Protein AF-A0A8S8YL41-F1 (afdb_monomer_lite)

pLDDT: mean 83.83, std 14.67, range [41.56, 97.12]

Foldseek 3Di:
DDQDLDFQVNLVVCVVVVVVVVSLVVVQVCCVRPVVVADDPDPVRVVVLVVQLVVLLVVLLVVCLVQQKWQFDPARSQGHSRNDRDDRDQIDGDPDDDQQDHSDPPDPDDDPPPSPQTTGSNCSSVNVVCNSPPD

Radius of gyration: 16.47 Å; chains: 1; bounding box: 49×22×43 Å

Sequence (135 aa):
MAPSFLRFGSYQIHALKGDFDVLRTLVDYTVKHHFPEHCTDSDEGLLEWLKQVADETARMISHWMRVGFVHGVMNTDNMSIHGLTIDYGPYGWLEDFNPDWTPIPPMRVESGTDLVTRPKLGNGILLVYWRLLVH

Structure (mmCIF, N/CA/C/O backbone):
data_AF-A0A8S8YL41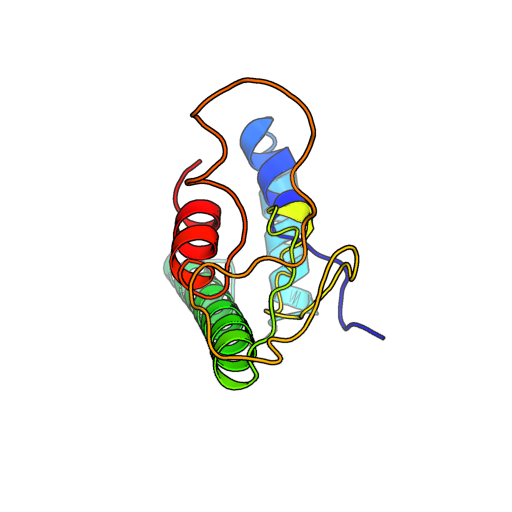-F1
#
_entry.id   AF-A0A8S8YL41-F1
#
loop_
_atom_site.group_PDB
_atom_site.id
_atom_site.type_symbol
_atom_site.label_atom_id
_atom_site.label_alt_id
_atom_site.label_comp_id
_atom_site.label_asym_id
_atom_site.label_entity_id
_atom_site.label_seq_id
_atom_site.pdbx_PDB_ins_code
_atom_site.Cartn_x
_atom_site.Cartn_y
_atom_site.Cartn_z
_atom_site.occupancy
_atom_site.B_iso_or_equiv
_atom_site.auth_seq_id
_atom_site.auth_comp_id
_atom_site.auth_asym_id
_atom_site.auth_atom_id
_atom_site.pdbx_PDB_model_num
ATOM 1 N N . MET A 1 1 ? -5.105 10.582 -10.380 1.00 62.59 1 MET A N 1
ATOM 2 C CA . MET A 1 1 ? -5.784 10.899 -9.102 1.00 62.59 1 MET A CA 1
ATOM 3 C C . MET A 1 1 ? -5.839 9.625 -8.275 1.00 62.59 1 MET A C 1
ATOM 5 O O . MET A 1 1 ? -5.974 8.569 -8.880 1.00 62.59 1 MET A O 1
ATOM 9 N N . ALA A 1 2 ? -5.681 9.712 -6.954 1.00 81.56 2 ALA A N 1
ATOM 10 C CA . ALA A 1 2 ? -5.700 8.561 -6.048 1.00 81.56 2 ALA A CA 1
ATOM 11 C C . ALA A 1 2 ? -6.821 8.730 -5.002 1.00 81.56 2 ALA A C 1
ATOM 13 O O . ALA A 1 2 ? -7.090 9.872 -4.626 1.00 81.56 2 ALA A O 1
ATOM 14 N N . PRO A 1 3 ? -7.455 7.640 -4.521 1.00 81.12 3 PRO A N 1
ATOM 15 C CA . PRO A 1 3 ? -8.459 7.694 -3.452 1.00 81.12 3 PRO A CA 1
ATOM 16 C C . PRO A 1 3 ? -7.915 8.270 -2.138 1.00 81.12 3 PRO A C 1
ATOM 18 O O . PRO A 1 3 ? -8.659 8.867 -1.367 1.00 81.12 3 PRO A O 1
ATOM 21 N N . SER A 1 4 ? -6.616 8.084 -1.892 1.00 90.25 4 SER A N 1
ATOM 22 C CA . SER A 1 4 ? -5.904 8.544 -0.705 1.00 90.25 4 SER A CA 1
ATOM 23 C C . SER A 1 4 ? -4.396 8.584 -0.956 1.00 90.25 4 SER A C 1
ATOM 25 O O . SER A 1 4 ? -3.887 7.907 -1.852 1.00 90.25 4 SER A O 1
ATOM 27 N N . PHE A 1 5 ? -3.684 9.355 -0.133 1.00 89.62 5 PHE A N 1
ATOM 28 C CA . PHE A 1 5 ? -2.220 9.380 -0.057 1.00 89.62 5 PHE A CA 1
ATOM 29 C C . PHE A 1 5 ? -1.680 8.677 1.200 1.00 89.62 5 PHE A C 1
ATOM 31 O O . PHE A 1 5 ? -0.505 8.835 1.528 1.00 89.62 5 PHE A O 1
ATOM 38 N N . LEU A 1 6 ? -2.521 7.908 1.900 1.00 93.81 6 LEU A N 1
ATOM 39 C CA . LEU A 1 6 ? -2.111 7.086 3.037 1.00 93.81 6 LEU A CA 1
ATOM 40 C C . LEU A 1 6 ? -1.119 6.003 2.590 1.00 93.81 6 LEU A C 1
ATOM 42 O O . LEU A 1 6 ? -1.359 5.256 1.632 1.00 93.81 6 LEU A O 1
ATOM 46 N N . ARG A 1 7 ? 0.007 5.944 3.302 1.00 94.94 7 ARG A N 1
ATOM 47 C CA . ARG A 1 7 ? 1.154 5.069 3.032 1.00 94.94 7 ARG A CA 1
ATOM 48 C C . ARG A 1 7 ? 1.408 4.176 4.246 1.00 94.94 7 ARG A C 1
ATOM 50 O O . ARG A 1 7 ? 1.053 4.563 5.357 1.00 94.94 7 ARG A O 1
ATOM 57 N N . PHE A 1 8 ? 2.093 3.041 4.097 1.00 93.38 8 PHE A N 1
ATOM 58 C CA . PHE A 1 8 ? 2.484 2.230 5.267 1.00 93.38 8 PHE A CA 1
ATOM 59 C C . PHE A 1 8 ? 3.349 3.037 6.247 1.00 93.38 8 PHE A C 1
ATOM 61 O O . PHE A 1 8 ? 3.143 2.974 7.460 1.00 93.38 8 PHE A O 1
ATOM 68 N N . GLY A 1 9 ? 4.238 3.885 5.720 1.00 90.56 9 GLY A N 1
ATOM 69 C CA . GLY A 1 9 ? 5.047 4.811 6.518 1.00 90.56 9 GLY A CA 1
ATOM 70 C C . GLY A 1 9 ? 4.229 5.751 7.419 1.00 90.56 9 GLY A C 1
ATOM 71 O O . GLY A 1 9 ? 4.693 6.110 8.501 1.00 90.56 9 GLY A O 1
ATOM 72 N N . SER A 1 10 ? 2.994 6.099 7.029 1.00 93.56 10 SER A N 1
ATOM 73 C CA . SER A 1 10 ? 2.090 6.934 7.835 1.00 93.56 10 SER A CA 1
ATOM 74 C C . SER A 1 10 ? 1.702 6.268 9.156 1.00 93.56 10 SER A C 1
ATOM 76 O O . SER A 1 10 ? 1.552 6.958 10.155 1.00 93.56 10 SER A O 1
ATOM 78 N N . TYR A 1 11 ? 1.578 4.940 9.186 1.00 94.19 11 TYR A N 1
ATOM 79 C CA . TYR A 1 11 ? 1.267 4.183 10.404 1.00 94.19 11 TYR A CA 1
ATOM 80 C C . TYR A 1 11 ? 2.543 3.866 11.187 1.00 94.19 11 TYR A C 1
ATOM 82 O O . TYR A 1 11 ? 2.593 4.033 12.407 1.00 94.19 11 TYR A O 1
ATOM 90 N N . GLN A 1 12 ? 3.605 3.474 10.475 1.00 90.12 12 GLN A N 1
ATOM 91 C CA . GLN A 1 12 ? 4.877 3.087 11.087 1.00 90.12 12 GLN A CA 1
ATOM 92 C C . GLN A 1 12 ? 5.492 4.201 11.932 1.00 90.12 12 GLN A C 1
ATOM 94 O O . GLN A 1 12 ? 6.004 3.922 13.011 1.00 90.12 12 GLN A O 1
ATOM 99 N N . ILE A 1 13 ? 5.418 5.462 11.494 1.00 92.38 13 ILE A N 1
ATOM 100 C CA . ILE A 1 13 ? 5.988 6.571 12.270 1.00 92.38 13 ILE A CA 1
ATOM 101 C C . ILE A 1 13 ? 5.342 6.714 13.656 1.00 92.38 13 ILE A C 1
ATOM 103 O O . ILE A 1 13 ? 6.040 7.047 14.610 1.00 92.38 13 ILE A O 1
ATOM 107 N N . HIS A 1 14 ? 4.041 6.444 13.783 1.00 93.69 14 HIS A N 1
ATOM 108 C CA . HIS A 1 14 ? 3.336 6.508 15.065 1.00 93.69 14 HIS A CA 1
ATOM 109 C C . HIS A 1 14 ? 3.611 5.271 15.920 1.00 93.69 14 HIS A C 1
ATOM 111 O O . HIS A 1 14 ? 3.879 5.410 17.111 1.00 93.69 14 HIS A O 1
ATOM 117 N N . ALA A 1 15 ? 3.647 4.081 15.309 1.00 90.94 15 ALA A N 1
ATOM 118 C CA . ALA A 1 15 ? 4.022 2.848 16.001 1.00 90.94 15 ALA A CA 1
ATOM 119 C C . ALA A 1 15 ? 5.441 2.933 16.596 1.00 90.94 15 ALA A C 1
ATOM 121 O O . ALA A 1 15 ? 5.638 2.640 17.772 1.00 90.94 15 ALA A O 1
ATOM 122 N N . LEU A 1 16 ? 6.415 3.421 15.817 1.00 91.00 16 LEU A N 1
ATOM 123 C CA . LEU A 1 16 ? 7.810 3.574 16.249 1.00 91.00 16 LEU A CA 1
ATOM 124 C C . LEU A 1 16 ? 7.992 4.614 17.361 1.00 91.00 16 LEU A C 1
ATOM 126 O O . LEU A 1 16 ? 8.922 4.508 18.156 1.00 91.00 16 LEU A O 1
ATOM 130 N N . LYS A 1 17 ? 7.124 5.628 17.415 1.00 94.00 17 LYS A N 1
ATOM 131 C CA . LYS A 1 17 ? 7.128 6.638 18.482 1.00 94.00 17 LYS A CA 1
ATOM 132 C C . LYS A 1 17 ? 6.400 6.180 19.748 1.00 94.00 17 LYS A C 1
ATOM 134 O O . LYS A 1 17 ? 6.538 6.834 20.775 1.00 94.00 17 LYS A O 1
ATOM 139 N N . GLY A 1 18 ? 5.653 5.075 19.686 1.00 93.69 18 GLY A N 1
ATOM 140 C CA . GLY A 1 18 ? 4.771 4.631 20.767 1.00 93.69 18 GLY A CA 1
ATOM 141 C C . GLY A 1 18 ? 3.482 5.454 20.889 1.00 93.69 18 GLY A C 1
ATOM 142 O O . GLY A 1 18 ? 2.793 5.356 21.902 1.00 93.69 18 GLY A O 1
ATOM 143 N N . ASP A 1 19 ? 3.132 6.245 19.869 1.00 95.88 19 ASP A N 1
ATOM 144 C CA . ASP A 1 19 ? 1.945 7.110 19.849 1.00 95.88 19 ASP A CA 1
ATOM 145 C C . ASP A 1 19 ? 0.686 6.303 19.467 1.00 95.88 19 ASP A C 1
ATOM 147 O O . ASP A 1 19 ? 0.059 6.534 18.425 1.00 95.88 19 ASP A O 1
ATOM 151 N N . PHE A 1 20 ? 0.320 5.314 20.287 1.00 95.19 20 PHE A N 1
ATOM 152 C CA . PHE A 1 20 ? -0.737 4.349 19.955 1.00 95.19 20 PHE A CA 1
ATOM 153 C C . PHE A 1 20 ? -2.135 4.971 19.829 1.00 95.19 20 PHE A C 1
ATOM 155 O O . PHE A 1 20 ? -2.924 4.508 19.007 1.00 95.19 20 PHE A O 1
ATOM 162 N N . ASP A 1 21 ? -2.426 6.057 20.549 1.00 96.81 21 ASP A N 1
ATOM 163 C CA . ASP A 1 21 ? -3.708 6.771 20.433 1.00 96.81 21 ASP A CA 1
ATOM 164 C C . ASP A 1 21 ? -3.874 7.421 19.049 1.00 96.81 21 ASP A C 1
ATOM 166 O O . ASP A 1 21 ? -4.938 7.357 18.422 1.00 96.81 21 ASP A O 1
ATOM 170 N N . VAL A 1 22 ? -2.792 8.016 18.535 1.00 96.62 22 VAL A N 1
ATOM 171 C CA . VAL A 1 22 ? -2.770 8.628 17.199 1.00 96.62 22 VAL A CA 1
ATOM 172 C C . VAL A 1 22 ? -2.823 7.545 16.130 1.00 96.62 22 VAL A C 1
ATOM 174 O O . VAL A 1 22 ? -3.580 7.672 15.167 1.00 96.62 22 VAL A O 1
ATOM 177 N N . LEU A 1 23 ? -2.072 6.456 16.322 1.00 96.06 23 LEU A N 1
ATOM 178 C CA . LEU A 1 23 ? -2.121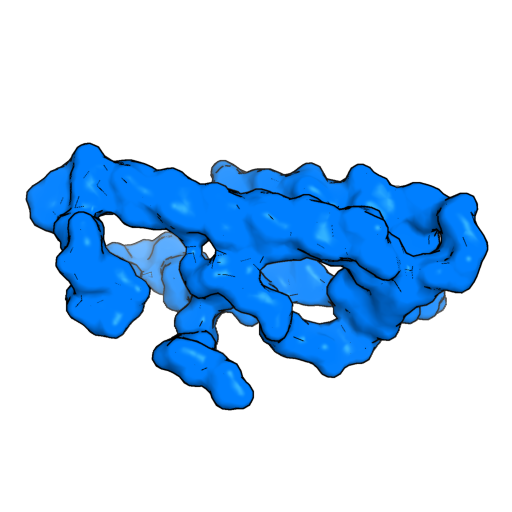 5.297 15.436 1.00 96.06 23 LEU A CA 1
ATOM 179 C C . LEU A 1 23 ? -3.544 4.740 15.338 1.00 96.06 23 LEU A C 1
ATOM 181 O O . LEU A 1 23 ? -4.039 4.523 14.232 1.00 96.06 23 LEU A O 1
ATOM 185 N N . ARG A 1 24 ? -4.220 4.559 16.477 1.00 95.69 24 ARG A N 1
ATOM 186 C CA . ARG A 1 24 ? -5.592 4.053 16.518 1.00 95.69 24 ARG A CA 1
ATOM 187 C C . ARG A 1 24 ? -6.556 4.990 15.799 1.00 95.69 24 ARG A C 1
ATOM 189 O O . ARG A 1 24 ? -7.311 4.541 14.944 1.00 95.69 24 ARG A O 1
ATOM 196 N N . THR A 1 25 ? -6.447 6.291 16.058 1.00 97.12 25 THR A N 1
ATOM 197 C CA . THR A 1 25 ? -7.249 7.315 15.371 1.00 97.12 25 THR A CA 1
ATOM 198 C C . THR A 1 25 ? -7.052 7.267 13.853 1.00 97.12 25 THR A C 1
ATOM 200 O O . THR A 1 25 ? -8.017 7.365 13.094 1.00 97.12 25 THR A O 1
ATOM 203 N N . LEU A 1 26 ? -5.809 7.091 13.392 1.00 96.88 26 LEU A N 1
ATOM 204 C CA . LEU A 1 26 ? -5.493 6.986 11.970 1.00 96.88 26 LEU A CA 1
ATOM 205 C C . LEU A 1 26 ? -6.079 5.713 11.345 1.00 96.88 26 LEU A C 1
ATOM 207 O O . LEU A 1 26 ? -6.616 5.772 10.238 1.00 96.88 26 LEU A O 1
ATOM 211 N N . VAL A 1 27 ? -5.994 4.576 12.038 1.00 96.69 27 VAL A N 1
ATOM 212 C CA . VAL A 1 27 ? -6.590 3.305 11.595 1.00 96.69 27 VAL A CA 1
ATOM 213 C C . VAL A 1 27 ? -8.110 3.427 11.499 1.00 96.69 27 VAL A C 1
ATOM 215 O O . VAL A 1 27 ? -8.669 3.132 10.445 1.00 96.69 27 VAL A O 1
ATOM 218 N N . ASP A 1 28 ? -8.763 3.957 12.533 1.00 96.69 28 ASP A N 1
ATOM 219 C CA . ASP A 1 28 ? -10.218 4.148 12.562 1.00 96.69 28 ASP A CA 1
ATOM 220 C C . ASP A 1 28 ? -10.685 5.083 11.437 1.00 96.69 28 ASP A C 1
ATOM 222 O O . ASP A 1 28 ? -11.650 4.785 10.730 1.00 96.69 28 ASP A O 1
ATOM 226 N N . TYR A 1 29 ? -9.963 6.187 11.207 1.00 97.00 29 TYR A N 1
ATOM 227 C CA . TYR A 1 29 ? -10.214 7.079 10.072 1.00 97.00 29 TYR A CA 1
ATOM 228 C C . TYR A 1 29 ? -10.065 6.346 8.735 1.00 97.00 29 TYR A C 1
ATOM 230 O O . TYR A 1 29 ? -10.919 6.470 7.854 1.00 97.00 29 TYR A O 1
ATOM 238 N N . THR A 1 30 ? -8.988 5.572 8.586 1.00 97.06 30 THR A N 1
ATOM 239 C CA . THR A 1 30 ? -8.702 4.836 7.353 1.00 97.06 30 THR A CA 1
ATOM 240 C C . THR A 1 30 ? -9.828 3.863 7.049 1.00 97.06 30 THR A C 1
ATOM 242 O O . THR A 1 30 ? -10.420 3.942 5.977 1.00 97.06 30 THR A O 1
ATOM 245 N N . VAL A 1 31 ? -10.168 2.984 7.989 1.00 96.62 31 VAL A N 1
ATOM 246 C CA . VAL A 1 31 ? -11.195 1.963 7.774 1.00 96.62 31 VAL A CA 1
ATOM 247 C C . VAL A 1 31 ? -12.540 2.613 7.464 1.00 96.62 31 VAL A C 1
ATOM 249 O O . VAL A 1 31 ? -13.136 2.332 6.427 1.00 96.62 31 VAL A O 1
ATOM 252 N N . LYS A 1 32 ? -12.957 3.597 8.264 1.00 96.06 32 LYS A N 1
ATOM 253 C CA . LYS A 1 32 ? -14.239 4.289 8.081 1.00 96.06 32 LYS A CA 1
ATOM 254 C C . LYS A 1 32 ? -14.416 4.923 6.697 1.00 96.06 32 LYS A C 1
ATOM 256 O O . LYS A 1 32 ? -15.527 4.928 6.170 1.00 96.06 32 LYS A O 1
ATOM 261 N N . HIS A 1 33 ? -13.364 5.523 6.140 1.00 96.19 33 HIS A N 1
ATOM 262 C CA . HIS A 1 33 ? -13.467 6.315 4.908 1.00 96.19 33 HIS A CA 1
ATOM 263 C C . HIS A 1 33 ? -13.001 5.583 3.650 1.00 96.19 33 HIS A C 1
ATOM 265 O O . HIS A 1 33 ? -13.415 5.948 2.550 1.00 96.19 33 HIS A O 1
ATOM 271 N N . HIS A 1 34 ? -12.145 4.575 3.800 1.00 95.81 34 HIS A N 1
ATOM 272 C CA . HIS A 1 34 ? -11.469 3.915 2.686 1.00 95.81 34 HIS A CA 1
ATOM 273 C C . HIS A 1 34 ? -11.771 2.421 2.574 1.00 95.81 34 HIS A C 1
ATOM 275 O O . HIS A 1 34 ? -11.579 1.871 1.492 1.00 95.81 34 HIS A O 1
ATOM 281 N N . PHE A 1 35 ? -12.260 1.798 3.648 1.00 95.88 35 PHE A N 1
ATOM 282 C CA . PHE A 1 35 ? -12.594 0.375 3.724 1.00 95.88 35 PHE A CA 1
ATOM 283 C C . PHE A 1 35 ? -13.904 0.177 4.513 1.00 95.88 35 PHE A C 1
ATOM 285 O O . 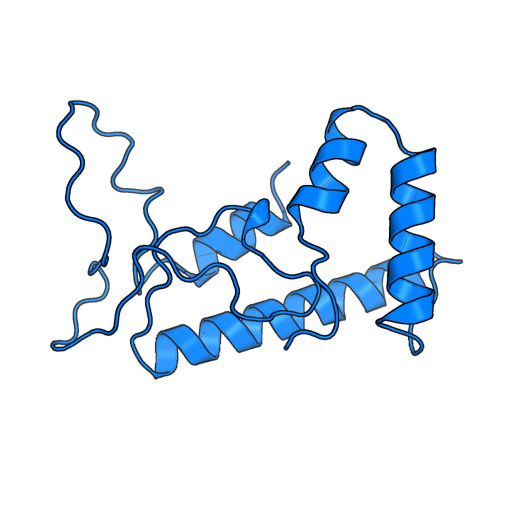PHE A 1 35 ? -13.899 -0.486 5.552 1.00 95.88 35 PHE A O 1
ATOM 292 N N . PRO A 1 36 ? -15.021 0.809 4.091 1.00 95.12 36 PRO A N 1
ATOM 293 C CA . PRO A 1 36 ? -16.269 0.846 4.862 1.00 95.12 36 PRO A CA 1
ATOM 294 C C . PRO A 1 36 ? -16.902 -0.533 5.113 1.00 95.12 36 PRO A C 1
ATOM 296 O O . PRO A 1 36 ? -17.808 -0.649 5.935 1.00 95.12 36 PRO A O 1
ATOM 299 N N . GLU A 1 37 ? -16.455 -1.566 4.402 1.00 95.19 37 GLU A N 1
ATOM 300 C CA . GLU A 1 37 ? -16.822 -2.967 4.602 1.00 95.19 37 GLU A CA 1
ATOM 301 C C . GLU A 1 37 ? -16.139 -3.636 5.812 1.00 95.19 37 GLU A C 1
ATOM 303 O O . GLU A 1 37 ? -16.535 -4.737 6.193 1.00 95.19 37 GLU A O 1
ATOM 308 N N . HIS A 1 38 ? -15.159 -2.974 6.437 1.00 95.88 38 HIS A N 1
ATOM 309 C CA . HIS A 1 38 ? -14.417 -3.467 7.603 1.00 95.88 38 HIS A CA 1
ATOM 310 C C . HIS A 1 38 ? -14.774 -2.719 8.892 1.00 95.88 38 HIS A C 1
ATOM 312 O O . HIS A 1 38 ? -15.314 -1.612 8.867 1.00 95.88 38 HIS A O 1
ATOM 318 N N . CYS A 1 39 ? -14.432 -3.307 10.044 1.00 93.06 39 CYS A N 1
ATOM 319 C CA . CYS A 1 39 ? -14.543 -2.657 11.351 1.00 93.06 39 CYS A CA 1
ATOM 320 C C . CYS A 1 39 ? -13.232 -2.748 12.135 1.00 93.06 39 CYS A C 1
ATOM 322 O O . CYS A 1 39 ? -12.423 -3.650 11.929 1.00 93.06 39 CYS A O 1
ATOM 324 N N . THR A 1 40 ? -13.034 -1.816 13.062 1.00 95.12 40 THR A N 1
ATOM 325 C CA . THR A 1 40 ? -11.855 -1.788 13.938 1.00 95.12 40 THR A CA 1
ATOM 326 C C . THR A 1 40 ? -12.188 -2.174 15.381 1.00 95.12 40 THR A C 1
ATOM 328 O O . THR A 1 40 ? -11.295 -2.225 16.226 1.00 95.12 40 THR A O 1
ATOM 331 N N . ASP A 1 41 ? -13.457 -2.464 15.683 1.00 93.56 41 ASP A N 1
ATOM 332 C CA . ASP A 1 41 ? -13.971 -2.709 17.041 1.00 93.56 41 ASP A CA 1
ATOM 333 C C . ASP A 1 41 ? -13.537 -4.058 17.641 1.00 93.56 41 ASP A C 1
ATOM 335 O O . ASP A 1 41 ? -13.753 -4.309 18.825 1.00 93.56 41 ASP A O 1
ATOM 339 N N . SER A 1 42 ? -12.940 -4.933 16.830 1.00 94.38 42 SER A N 1
ATOM 340 C CA . SER A 1 42 ? -12.448 -6.251 17.236 1.00 94.38 42 SER A CA 1
ATOM 341 C C . SER A 1 42 ? -11.115 -6.566 16.566 1.00 94.38 42 SER A C 1
ATOM 343 O O . SER A 1 42 ? -10.814 -6.048 15.484 1.00 94.38 42 SER A O 1
ATOM 345 N N . ASP A 1 43 ? -10.343 -7.452 17.192 1.00 93.00 43 ASP A N 1
ATOM 346 C CA . ASP A 1 43 ? -9.092 -7.956 16.625 1.00 93.00 43 ASP A CA 1
ATOM 347 C C . ASP A 1 43 ? -9.353 -8.724 15.322 1.00 93.00 43 ASP A C 1
ATOM 349 O O . ASP A 1 43 ? -8.588 -8.594 14.366 1.00 93.00 43 ASP A O 1
ATOM 353 N N . GLU A 1 44 ? -10.468 -9.458 15.234 1.00 95.00 44 GLU A N 1
ATOM 354 C CA . GLU A 1 44 ? -10.892 -10.132 14.006 1.00 95.00 44 GLU A CA 1
ATOM 355 C C . GLU A 1 44 ? -11.176 -9.136 12.874 1.00 95.00 44 GLU A C 1
ATOM 357 O O . GLU A 1 44 ? -10.718 -9.346 11.753 1.00 95.00 44 GLU A O 1
ATOM 362 N N . GLY A 1 45 ? -11.881 -8.036 13.157 1.00 94.88 45 GLY A N 1
ATOM 363 C CA . GLY A 1 45 ? -12.166 -6.997 12.160 1.00 94.88 45 GLY A CA 1
ATOM 364 C C . GLY A 1 45 ? -10.895 -6.327 11.631 1.00 94.88 45 GLY A C 1
ATOM 365 O O . GLY A 1 45 ? -10.720 -6.180 10.419 1.00 94.88 45 GLY A O 1
ATOM 366 N N . LEU A 1 46 ? -9.958 -6.007 12.529 1.00 93.62 46 LEU A N 1
ATOM 367 C CA . LEU A 1 46 ? -8.642 -5.486 12.150 1.00 93.62 46 LEU A CA 1
ATOM 368 C C . LEU A 1 46 ? -7.849 -6.489 11.308 1.00 93.62 46 LEU A C 1
ATOM 370 O O . LEU A 1 46 ? -7.194 -6.098 10.340 1.00 93.62 46 LEU A O 1
ATOM 374 N N . LEU A 1 47 ? -7.907 -7.774 11.661 1.00 94.75 47 LEU A N 1
ATOM 375 C CA . LEU A 1 47 ? -7.215 -8.829 10.931 1.00 94.75 47 LEU A CA 1
ATOM 376 C C . LEU A 1 47 ? -7.776 -9.003 9.514 1.00 94.75 47 LEU A C 1
ATOM 378 O O . LEU A 1 47 ? -6.994 -9.143 8.574 1.00 94.75 47 LEU A O 1
ATOM 382 N N . GLU A 1 48 ? -9.098 -8.975 9.338 1.00 96.25 48 GLU A N 1
ATOM 383 C CA . GLU A 1 48 ? -9.727 -9.034 8.010 1.00 96.25 48 GLU A CA 1
ATOM 384 C C . GLU A 1 48 ? -9.354 -7.824 7.146 1.00 96.25 48 GLU A C 1
ATOM 386 O O . GLU A 1 48 ? -9.001 -7.986 5.973 1.00 96.25 48 GLU A O 1
ATOM 391 N N . TRP A 1 49 ? -9.321 -6.624 7.730 1.00 95.75 49 TRP A N 1
ATOM 392 C CA . TRP A 1 49 ? -8.860 -5.429 7.024 1.00 95.75 49 TRP A CA 1
ATOM 393 C C . TRP A 1 49 ? -7.394 -5.552 6.586 1.00 95.75 49 TRP A C 1
ATOM 395 O O . TRP A 1 49 ? -7.061 -5.304 5.422 1.00 95.75 49 TRP A O 1
ATOM 405 N N . LEU A 1 50 ? -6.508 -5.995 7.484 1.00 94.44 50 LEU A N 1
ATOM 406 C CA . LEU A 1 50 ? -5.093 -6.203 7.167 1.00 94.44 50 LEU A CA 1
ATOM 407 C C . LEU A 1 50 ? -4.887 -7.274 6.087 1.00 94.44 50 LEU A C 1
ATOM 409 O O . LEU A 1 50 ? -4.007 -7.112 5.237 1.00 94.44 50 LEU A O 1
ATOM 413 N N . LYS A 1 51 ? -5.707 -8.334 6.066 1.00 94.56 51 LYS A N 1
ATOM 414 C CA . LYS A 1 51 ? -5.695 -9.333 4.984 1.00 94.56 51 LYS A CA 1
ATOM 415 C C . LYS A 1 51 ? -6.035 -8.704 3.638 1.00 94.56 51 LYS A C 1
ATOM 417 O O . LYS A 1 51 ? -5.314 -8.947 2.675 1.00 94.56 51 LYS A O 1
ATOM 422 N N . GLN A 1 52 ? -7.058 -7.850 3.568 1.00 95.38 52 GLN A N 1
ATOM 423 C CA . GLN A 1 52 ? -7.386 -7.144 2.326 1.00 95.38 52 GLN A CA 1
ATOM 424 C C . GLN A 1 52 ? -6.231 -6.253 1.854 1.00 95.38 52 GLN A C 1
ATOM 426 O O . GLN A 1 52 ? -5.879 -6.283 0.675 1.00 95.38 52 GLN A O 1
ATOM 431 N N . VAL A 1 53 ? -5.595 -5.502 2.760 1.00 94.88 53 VAL A N 1
ATOM 432 C CA . VAL A 1 53 ? -4.412 -4.686 2.428 1.00 94.88 53 VAL A CA 1
ATOM 433 C C . VAL A 1 53 ? -3.280 -5.558 1.871 1.00 94.88 53 VAL A C 1
ATOM 435 O O . VAL A 1 53 ? -2.657 -5.201 0.863 1.00 94.88 53 VAL A O 1
ATOM 438 N N . ALA A 1 54 ? -3.020 -6.711 2.493 1.00 92.31 54 ALA A N 1
ATOM 439 C CA . ALA A 1 54 ? -2.008 -7.656 2.032 1.00 92.31 54 ALA A CA 1
ATOM 440 C C . ALA A 1 54 ? -2.341 -8.219 0.640 1.00 92.31 54 ALA A C 1
ATOM 442 O O . ALA A 1 54 ? -1.469 -8.231 -0.234 1.00 92.31 54 ALA A O 1
ATOM 443 N N . ASP A 1 55 ? -3.596 -8.607 0.404 1.00 93.88 55 ASP A N 1
ATOM 444 C CA . ASP A 1 55 ? -4.068 -9.138 -0.876 1.00 93.88 55 ASP A CA 1
ATOM 445 C C . ASP A 1 55 ? -3.947 -8.114 -2.009 1.00 93.88 55 ASP A C 1
ATOM 447 O O . ASP A 1 55 ? -3.419 -8.437 -3.076 1.00 93.88 55 ASP A O 1
ATOM 451 N N . GLU A 1 56 ? -4.385 -6.870 -1.796 1.00 94.56 56 GLU A N 1
ATOM 452 C CA . GLU A 1 56 ? -4.262 -5.817 -2.815 1.00 94.56 56 GLU A CA 1
ATOM 453 C C . GLU A 1 56 ? -2.793 -5.514 -3.130 1.00 94.56 56 GLU A C 1
ATOM 455 O O . GLU A 1 56 ? -2.402 -5.373 -4.293 1.00 94.56 56 GLU A O 1
ATOM 460 N N . THR A 1 57 ? -1.940 -5.500 -2.104 1.00 92.69 57 THR A N 1
ATOM 461 C CA . THR A 1 57 ? -0.500 -5.296 -2.289 1.00 92.69 57 THR A CA 1
ATOM 462 C C . THR A 1 57 ? 0.131 -6.456 -3.069 1.00 92.69 57 THR A C 1
ATOM 464 O O . THR A 1 57 ? 0.923 -6.231 -3.989 1.00 92.69 57 THR A O 1
ATOM 467 N N . ALA A 1 58 ? -0.2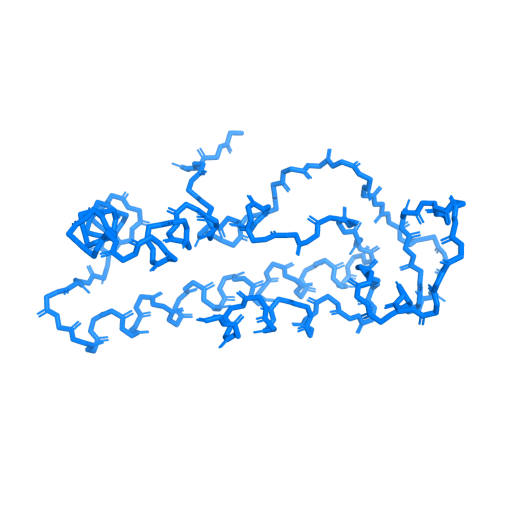49 -7.700 -2.768 1.00 90.50 58 ALA A N 1
ATOM 468 C CA . ALA A 1 58 ? 0.222 -8.879 -3.488 1.00 90.50 58 ALA A CA 1
ATOM 469 C C . ALA A 1 58 ? -0.226 -8.873 -4.960 1.00 90.50 58 ALA A C 1
ATOM 471 O O . ALA A 1 58 ? 0.575 -9.178 -5.853 1.00 90.50 58 ALA A O 1
ATOM 472 N N . ARG A 1 59 ? -1.476 -8.474 -5.241 1.00 93.69 59 ARG A N 1
ATOM 473 C CA . ARG A 1 59 ? -1.984 -8.315 -6.616 1.00 93.69 59 ARG A CA 1
ATOM 474 C C . ARG A 1 59 ? -1.211 -7.249 -7.384 1.00 93.69 59 ARG A C 1
ATOM 476 O O . ARG A 1 59 ? -0.814 -7.500 -8.523 1.00 93.69 59 ARG A O 1
ATOM 483 N N . MET A 1 60 ? -0.943 -6.098 -6.765 1.00 93.94 60 MET A N 1
ATOM 484 C CA . MET A 1 60 ? -0.147 -5.025 -7.370 1.00 93.94 60 MET A CA 1
ATOM 485 C C . MET A 1 60 ? 1.231 -5.528 -7.817 1.00 93.94 60 MET A C 1
ATOM 487 O O . MET A 1 60 ? 1.600 -5.368 -8.981 1.00 93.94 60 MET A O 1
ATOM 491 N N . ILE A 1 61 ? 1.973 -6.188 -6.924 1.00 89.38 61 ILE A N 1
ATOM 492 C CA . ILE A 1 61 ? 3.312 -6.714 -7.237 1.00 89.38 61 ILE A CA 1
ATOM 493 C C . ILE A 1 61 ? 3.231 -7.804 -8.305 1.00 89.38 61 ILE A C 1
ATOM 495 O O . ILE A 1 61 ? 4.059 -7.845 -9.213 1.00 89.38 61 ILE A O 1
ATOM 499 N N . SER A 1 62 ? 2.214 -8.666 -8.242 1.00 89.81 62 SER A N 1
ATOM 500 C CA . SER A 1 62 ? 1.996 -9.700 -9.259 1.00 89.81 62 SER A CA 1
ATOM 501 C C . SER A 1 62 ? 1.793 -9.083 -10.645 1.00 89.81 62 SER A C 1
ATOM 503 O O . SER A 1 62 ? 2.333 -9.577 -11.637 1.00 89.81 62 SER A O 1
ATOM 505 N N . HIS A 1 63 ? 1.066 -7.964 -10.731 1.00 92.44 63 HIS A N 1
ATOM 506 C CA . HIS A 1 63 ? 0.931 -7.210 -11.973 1.00 92.44 63 HIS A CA 1
ATOM 507 C C . HIS A 1 63 ? 2.247 -6.592 -12.435 1.00 92.44 63 HIS A C 1
ATOM 509 O O . HIS A 1 63 ? 2.527 -6.657 -13.632 1.00 92.44 63 HIS A O 1
ATOM 515 N N . TRP A 1 64 ? 3.063 -6.058 -11.524 1.00 92.31 64 TRP A N 1
ATOM 516 C CA . TRP A 1 64 ? 4.395 -5.550 -11.859 1.00 92.31 64 TRP A CA 1
ATOM 517 C C . TRP A 1 64 ? 5.274 -6.636 -12.470 1.00 92.31 64 TRP A C 1
ATOM 519 O O . TRP A 1 64 ? 5.789 -6.464 -13.573 1.00 92.31 64 TRP A O 1
ATOM 529 N N . MET A 1 65 ? 5.357 -7.791 -11.807 1.00 86.94 65 MET A N 1
ATOM 530 C CA . MET A 1 65 ? 6.131 -8.933 -12.291 1.00 86.94 65 MET A CA 1
ATOM 531 C C . MET A 1 65 ? 5.651 -9.401 -13.664 1.00 86.94 65 MET A C 1
ATOM 533 O O . MET A 1 65 ? 6.467 -9.641 -14.551 1.00 86.94 65 MET A O 1
ATOM 537 N N . ARG A 1 66 ? 4.328 -9.475 -13.866 1.00 88.56 66 ARG A N 1
ATOM 538 C CA . ARG A 1 66 ? 3.723 -9.908 -15.134 1.00 88.56 66 ARG A CA 1
ATOM 539 C C . ARG A 1 66 ? 4.136 -9.038 -16.320 1.00 88.56 66 ARG A C 1
ATOM 541 O O . ARG A 1 66 ? 4.277 -9.559 -17.419 1.00 88.56 66 ARG A O 1
ATOM 548 N N . VAL A 1 67 ? 4.270 -7.728 -16.118 1.00 91.00 67 VAL A N 1
ATOM 549 C CA . VAL A 1 67 ? 4.600 -6.778 -17.195 1.00 91.00 67 VAL A CA 1
ATOM 550 C C . VAL A 1 67 ? 6.078 -6.388 -17.210 1.00 91.00 67 VAL A C 1
ATOM 552 O O . VAL A 1 67 ? 6.452 -5.485 -17.950 1.00 91.00 67 VAL A O 1
ATOM 555 N N . GLY A 1 68 ? 6.913 -7.029 -16.386 1.00 88.88 68 GLY A N 1
ATOM 556 C CA . GLY A 1 68 ? 8.332 -6.694 -16.273 1.00 88.88 68 GLY A CA 1
ATOM 557 C C . GLY A 1 68 ? 8.586 -5.303 -15.688 1.00 88.88 68 GLY A C 1
ATOM 558 O O . GLY A 1 68 ? 9.612 -4.705 -15.984 1.00 88.88 68 GLY A O 1
ATOM 559 N N . PHE A 1 69 ? 7.666 -4.759 -14.892 1.00 90.81 69 PHE A N 1
ATOM 560 C CA . PHE A 1 69 ? 7.848 -3.465 -14.239 1.00 90.81 69 PHE A CA 1
ATOM 561 C C . PHE A 1 69 ? 8.653 -3.619 -12.945 1.00 90.81 69 PHE A C 1
ATOM 563 O O . PHE A 1 69 ? 8.335 -4.456 -12.096 1.00 90.81 69 PHE A O 1
ATOM 570 N N . VAL A 1 70 ? 9.654 -2.759 -12.761 1.00 88.56 70 VAL A N 1
ATOM 571 C CA . VAL A 1 70 ? 10.391 -2.604 -11.503 1.00 88.56 70 VAL A CA 1
ATOM 572 C C . VAL A 1 70 ? 10.269 -1.156 -11.048 1.00 88.56 70 VAL A C 1
ATOM 574 O O . VAL A 1 70 ? 10.643 -0.232 -11.766 1.00 88.56 70 VAL A O 1
ATOM 577 N N . HIS A 1 71 ? 9.748 -0.961 -9.836 1.00 88.56 71 HIS A N 1
ATOM 578 C CA . HIS A 1 71 ? 9.491 0.366 -9.267 1.00 88.56 71 HIS A CA 1
ATOM 579 C C . HIS A 1 71 ? 10.772 1.135 -8.913 1.00 88.56 71 HIS A C 1
ATOM 581 O O . HIS A 1 71 ? 10.853 2.343 -9.106 1.00 88.56 71 HIS A O 1
ATOM 587 N N . GLY A 1 72 ? 11.780 0.421 -8.406 1.00 81.62 72 GLY A N 1
ATOM 588 C CA . GLY A 1 72 ? 13.089 0.973 -8.055 1.00 81.62 72 GLY A CA 1
ATOM 589 C C . GLY A 1 72 ? 13.202 1.585 -6.655 1.00 81.62 72 GLY A C 1
ATOM 590 O O . GLY A 1 72 ? 14.310 1.644 -6.136 1.00 81.62 72 GLY A O 1
ATOM 591 N N . VAL A 1 73 ? 12.119 1.976 -5.972 1.00 81.50 73 VAL A N 1
ATOM 592 C CA . VAL A 1 73 ? 12.210 2.496 -4.586 1.00 81.50 73 VAL A CA 1
ATOM 593 C C . VAL A 1 73 ? 11.055 1.988 -3.726 1.00 81.50 73 VAL A C 1
ATOM 595 O O . VAL A 1 73 ? 10.060 2.672 -3.505 1.00 81.50 73 VAL A O 1
ATOM 598 N N . MET A 1 74 ? 11.214 0.778 -3.188 1.00 79.44 74 MET A N 1
ATOM 599 C CA . MET A 1 74 ? 10.195 0.090 -2.380 1.00 79.44 74 MET A CA 1
ATOM 600 C C . MET A 1 74 ? 10.406 0.296 -0.871 1.00 79.44 74 MET A C 1
ATOM 602 O O . MET A 1 74 ? 10.593 -0.653 -0.101 1.00 79.44 74 MET A O 1
ATOM 606 N N . ASN A 1 75 ? 10.412 1.557 -0.447 1.00 83.81 75 ASN A N 1
ATOM 607 C CA . ASN A 1 75 ? 10.352 1.911 0.971 1.00 83.81 75 ASN A CA 1
ATOM 608 C C . ASN A 1 75 ? 8.891 1.934 1.450 1.00 83.81 75 ASN A C 1
ATOM 610 O O . ASN A 1 75 ? 7.971 2.031 0.642 1.00 83.81 75 ASN A O 1
ATOM 614 N N . THR A 1 76 ? 8.652 1.829 2.758 1.00 81.56 76 THR A N 1
ATOM 615 C CA . THR A 1 76 ? 7.293 1.757 3.334 1.00 81.56 76 THR A CA 1
ATOM 616 C C . THR A 1 76 ? 6.485 3.036 3.151 1.00 81.56 76 THR A C 1
ATOM 618 O O . THR A 1 76 ? 5.259 2.998 3.061 1.00 81.56 76 THR A O 1
ATOM 621 N N . ASP A 1 77 ? 7.147 4.177 3.032 1.00 84.38 77 ASP A N 1
ATOM 622 C CA . ASP A 1 77 ? 6.538 5.431 2.613 1.00 84.38 77 ASP A CA 1
ATOM 623 C C . ASP A 1 77 ? 6.115 5.416 1.138 1.00 84.38 77 ASP A C 1
ATOM 625 O O . ASP A 1 77 ? 5.212 6.157 0.784 1.00 84.38 77 ASP A O 1
ATOM 629 N N . ASN A 1 78 ? 6.643 4.540 0.284 1.00 88.56 78 ASN A N 1
ATOM 630 C CA . ASN A 1 78 ? 6.199 4.401 -1.112 1.00 88.56 78 ASN A CA 1
ATOM 631 C C . ASN A 1 78 ? 5.141 3.307 -1.313 1.00 88.56 78 ASN A C 1
ATOM 633 O O . ASN A 1 78 ? 4.711 3.054 -2.438 1.00 88.56 78 ASN A O 1
ATOM 637 N N . MET A 1 79 ? 4.686 2.673 -0.231 1.00 90.69 79 MET A N 1
ATOM 638 C CA . MET A 1 79 ? 3.649 1.646 -0.273 1.00 90.69 79 MET A CA 1
ATOM 639 C C . MET A 1 79 ? 2.299 2.254 0.095 1.00 90.69 79 MET A C 1
ATOM 641 O O . MET A 1 79 ? 2.094 2.671 1.234 1.00 90.69 79 MET A O 1
ATOM 645 N N . SER A 1 80 ? 1.373 2.311 -0.864 1.00 94.19 80 SER A N 1
ATOM 646 C CA . SER A 1 80 ? 0.003 2.769 -0.615 1.00 94.19 80 SER A CA 1
ATOM 647 C C . SER A 1 80 ? -0.782 1.750 0.210 1.00 94.19 80 SER A C 1
ATOM 649 O O . SER A 1 80 ? -0.733 0.556 -0.083 1.00 94.19 80 SER A O 1
ATOM 651 N N . ILE A 1 81 ? -1.602 2.228 1.154 1.00 94.06 81 ILE A N 1
ATOM 652 C CA . ILE A 1 81 ? -2.527 1.366 1.911 1.00 94.06 81 ILE A CA 1
ATOM 653 C C . ILE A 1 81 ? -3.564 0.664 1.017 1.00 94.06 81 ILE A C 1
ATOM 655 O O . ILE A 1 81 ? -4.116 -0.365 1.382 1.00 94.06 81 ILE A O 1
ATOM 659 N N . HIS A 1 82 ? -3.803 1.205 -0.178 1.00 94.12 82 HIS A N 1
ATOM 660 C CA . HIS A 1 82 ? -4.759 0.683 -1.151 1.00 94.12 82 HIS A CA 1
ATOM 661 C C . HIS A 1 82 ? -4.147 -0.297 -2.165 1.00 94.12 82 HIS A C 1
ATOM 663 O O . HIS A 1 82 ? -4.817 -0.648 -3.131 1.00 94.12 82 HIS A O 1
ATOM 669 N N . GLY A 1 83 ? -2.868 -0.670 -2.031 1.00 92.38 83 GLY A N 1
ATOM 670 C CA . GLY A 1 83 ? -2.191 -1.487 -3.048 1.00 92.38 83 GLY A CA 1
ATOM 671 C C . GLY A 1 83 ? -2.029 -0.763 -4.393 1.00 92.38 83 GLY A C 1
ATOM 672 O O . GLY A 1 83 ? -2.043 -1.379 -5.454 1.00 92.38 83 GLY A O 1
ATOM 673 N N . LEU A 1 84 ? -1.909 0.568 -4.370 1.00 92.81 84 LEU A N 1
ATOM 674 C CA . LEU A 1 84 ? -1.707 1.384 -5.567 1.00 92.81 84 LEU A CA 1
ATOM 675 C C . LEU A 1 84 ? -0.224 1.633 -5.832 1.00 92.81 84 LEU A C 1
ATOM 677 O O . LEU A 1 84 ? 0.549 1.921 -4.918 1.00 92.81 84 LEU A O 1
ATOM 681 N N . THR A 1 85 ? 0.151 1.619 -7.112 1.00 91.81 85 THR A N 1
ATOM 682 C CA . THR A 1 85 ? 1.483 2.046 -7.554 1.00 91.81 85 THR A CA 1
ATOM 683 C C . THR A 1 85 ? 1.587 3.565 -7.475 1.00 91.81 85 THR A C 1
ATOM 685 O O . THR A 1 85 ? 0.909 4.283 -8.215 1.00 91.81 85 THR A O 1
ATOM 688 N N . ILE A 1 86 ? 2.432 4.052 -6.569 1.00 91.19 86 ILE A N 1
ATOM 689 C CA . ILE A 1 86 ? 2.658 5.477 -6.304 1.00 91.19 86 ILE A CA 1
ATOM 690 C C . ILE A 1 86 ? 4.154 5.797 -6.345 1.00 91.19 86 ILE A C 1
ATOM 692 O O . ILE A 1 86 ? 4.968 4.887 -6.340 1.00 91.19 86 ILE A O 1
ATOM 696 N N . ASP A 1 87 ? 4.508 7.082 -6.357 1.00 85.50 87 ASP A N 1
ATOM 697 C CA . ASP A 1 87 ? 5.897 7.559 -6.234 1.00 85.50 87 ASP A CA 1
ATOM 698 C C . ASP A 1 87 ? 6.846 7.038 -7.336 1.00 85.50 87 ASP A C 1
ATOM 700 O O . ASP A 1 87 ? 7.806 6.303 -7.111 1.00 85.50 87 ASP A O 1
ATOM 704 N N . TYR A 1 88 ? 6.523 7.396 -8.582 1.00 86.44 88 TYR A N 1
ATOM 705 C CA . TYR A 1 88 ? 7.295 7.035 -9.772 1.00 86.44 88 TYR A CA 1
ATOM 706 C C . TYR A 1 88 ? 8.603 7.839 -9.840 1.00 86.44 88 TYR A C 1
ATOM 708 O O . TYR A 1 88 ? 8.625 8.956 -10.356 1.00 86.44 88 TYR A O 1
ATOM 716 N N . GLY A 1 89 ? 9.688 7.262 -9.321 1.00 85.12 89 GLY A N 1
ATOM 717 C CA . GLY A 1 89 ? 11.043 7.813 -9.404 1.00 85.12 89 GLY A CA 1
ATOM 718 C C . GLY A 1 89 ? 11.905 7.050 -10.420 1.00 85.12 89 GLY A C 1
ATOM 719 O O . GLY A 1 89 ? 11.656 7.148 -11.622 1.00 85.12 89 GLY A O 1
ATOM 720 N N . PRO A 1 90 ? 12.914 6.280 -9.978 1.00 87.56 90 PRO A N 1
ATOM 721 C CA . PRO A 1 90 ? 13.734 5.450 -10.854 1.00 87.56 90 PRO A CA 1
ATOM 722 C C . PRO A 1 90 ? 13.029 4.121 -11.159 1.00 87.56 90 PRO A C 1
ATOM 724 O O . PRO A 1 90 ? 13.480 3.075 -10.711 1.00 87.56 90 PRO A O 1
ATOM 727 N N . TYR A 1 91 ? 11.919 4.155 -11.893 1.00 89.69 91 TYR A N 1
ATOM 728 C CA . TYR A 1 91 ? 11.225 2.946 -12.345 1.00 89.69 91 TYR A CA 1
ATOM 729 C C . TYR A 1 91 ? 11.635 2.572 -13.772 1.00 89.69 91 TYR A C 1
ATOM 731 O O . TYR A 1 91 ? 12.183 3.388 -14.515 1.00 89.69 91 TYR A O 1
ATOM 739 N N . GLY A 1 92 ? 11.315 1.351 -14.190 1.00 87.75 92 GLY A N 1
ATOM 740 C CA . GLY A 1 92 ? 11.368 0.999 -15.603 1.00 87.75 92 GLY A CA 1
ATOM 741 C C . GLY A 1 92 ? 10.808 -0.382 -15.908 1.00 87.75 92 GLY A C 1
ATOM 742 O O . GLY A 1 92 ? 10.409 -1.124 -15.008 1.00 87.75 92 GLY A O 1
ATOM 743 N N . TRP A 1 93 ? 10.776 -0.698 -17.199 1.00 90.00 93 TRP A N 1
ATOM 744 C CA . TRP A 1 93 ? 10.367 -1.995 -17.718 1.00 90.00 93 TRP 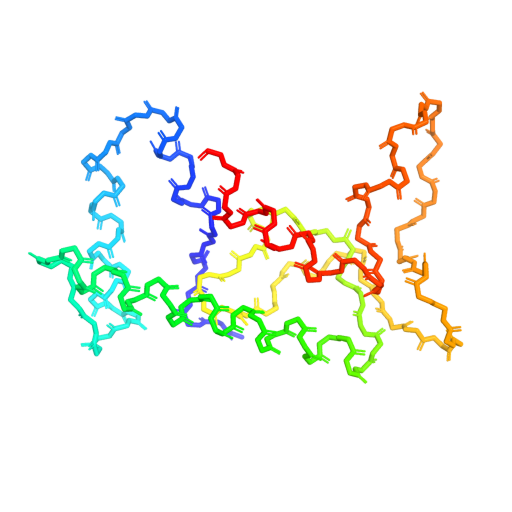A CA 1
ATOM 745 C C . TRP A 1 93 ? 11.580 -2.781 -18.186 1.00 90.00 93 TRP A C 1
ATOM 747 O O . TRP A 1 93 ? 12.564 -2.210 -18.656 1.00 90.00 93 TRP A O 1
ATOM 757 N N . LEU A 1 94 ? 11.485 -4.099 -18.073 1.00 85.88 94 LEU A N 1
ATOM 758 C CA . LEU A 1 94 ? 12.410 -4.988 -18.746 1.00 85.88 94 LEU A CA 1
ATOM 759 C C . LEU A 1 94 ? 12.221 -4.893 -20.263 1.00 85.88 94 LEU A C 1
ATOM 761 O O . LEU A 1 94 ? 11.102 -5.004 -20.757 1.00 85.88 94 LEU A O 1
ATOM 765 N N . GLU A 1 95 ? 13.339 -4.771 -20.972 1.00 77.38 95 GLU A N 1
ATOM 766 C CA . GLU A 1 95 ? 13.423 -4.981 -22.422 1.00 77.38 95 GLU A CA 1
ATOM 767 C C . GLU A 1 95 ? 13.725 -6.465 -22.698 1.00 77.38 95 GLU A C 1
ATOM 769 O O . GLU A 1 95 ? 12.905 -7.181 -23.266 1.00 77.38 95 GLU A O 1
ATOM 774 N N . ASP A 1 96 ? 14.853 -6.962 -22.174 1.00 84.81 96 ASP A N 1
ATOM 775 C CA . ASP A 1 96 ? 15.216 -8.383 -22.172 1.00 84.81 96 ASP A CA 1
ATOM 776 C C . ASP A 1 96 ? 14.946 -9.021 -20.804 1.00 84.81 96 ASP A C 1
ATOM 778 O O . ASP A 1 96 ? 15.163 -8.402 -19.757 1.00 84.81 96 ASP A O 1
ATOM 782 N N . PHE A 1 97 ? 14.516 -10.289 -20.792 1.00 82.31 97 PHE A N 1
ATOM 783 C CA . PHE A 1 97 ? 14.256 -11.010 -19.544 1.00 82.31 97 PHE A CA 1
ATOM 784 C C . PHE A 1 97 ? 15.537 -11.174 -18.713 1.00 82.31 97 PHE A C 1
ATOM 786 O O . PHE A 1 97 ? 16.436 -11.940 -19.061 1.00 82.31 97 PHE A O 1
ATOM 793 N N . ASN A 1 98 ? 15.585 -10.489 -17.571 1.00 83.31 98 ASN A N 1
ATOM 794 C CA . ASN A 1 98 ? 16.642 -10.595 -16.579 1.00 83.31 98 ASN A CA 1
ATOM 795 C C . ASN A 1 98 ? 16.041 -10.420 -15.167 1.00 83.31 98 ASN A C 1
ATOM 797 O O . ASN A 1 98 ? 15.663 -9.306 -14.797 1.00 83.31 98 ASN A O 1
ATOM 801 N N . PRO A 1 99 ? 15.958 -11.487 -14.350 1.00 81.62 99 PRO A N 1
ATOM 802 C CA . PRO A 1 99 ? 15.353 -11.418 -13.018 1.00 81.62 99 PRO A CA 1
ATOM 803 C C . PRO A 1 99 ? 16.134 -10.529 -12.037 1.00 81.62 99 PRO A C 1
ATOM 805 O O . PRO A 1 99 ? 15.555 -10.041 -11.064 1.00 81.62 99 PRO A O 1
ATOM 808 N N . ASP A 1 100 ? 17.419 -10.281 -12.301 1.00 83.38 100 ASP A N 1
ATOM 809 C CA . ASP A 1 100 ? 18.282 -9.420 -11.491 1.00 83.38 100 ASP A CA 1
ATOM 810 C C . ASP A 1 100 ? 18.300 -7.957 -11.955 1.00 83.38 100 ASP A C 1
ATOM 812 O O . ASP A 1 100 ? 18.996 -7.125 -11.363 1.00 83.38 100 ASP A O 1
ATOM 816 N N . TRP A 1 101 ? 17.547 -7.626 -13.006 1.00 83.75 101 TRP A N 1
ATOM 817 C CA . TRP A 1 101 ? 17.507 -6.274 -13.539 1.00 83.75 101 TRP A CA 1
ATOM 818 C C . TRP A 1 101 ? 16.896 -5.284 -12.542 1.00 83.75 101 TRP A C 1
ATOM 820 O O . TRP A 1 101 ? 15.912 -5.574 -11.851 1.00 83.75 101 TRP A O 1
ATOM 830 N N . THR A 1 102 ? 17.489 -4.092 -12.493 1.00 81.69 102 THR A N 1
ATOM 831 C CA . THR A 1 102 ? 17.020 -2.963 -11.696 1.00 81.69 102 THR A CA 1
ATOM 832 C C . THR A 1 102 ? 17.200 -1.658 -12.482 1.00 81.69 102 THR A C 1
ATOM 834 O O . THR A 1 102 ? 18.238 -1.477 -13.122 1.00 81.69 102 THR A O 1
ATOM 837 N N . PRO A 1 103 ? 16.223 -0.735 -12.435 1.00 82.81 103 PRO A N 1
ATOM 838 C CA . PRO A 1 103 ? 16.325 0.597 -13.040 1.00 82.81 103 PRO A CA 1
ATOM 839 C C . PRO A 1 103 ? 17.247 1.537 -12.249 1.00 82.81 103 PRO A C 1
ATOM 841 O O . PRO A 1 103 ? 17.572 2.632 -12.708 1.00 82.81 103 PRO A O 1
ATOM 844 N N . ILE A 1 104 ? 17.668 1.133 -11.046 1.00 78.56 104 ILE A N 1
ATOM 845 C CA . ILE A 1 104 ? 18.536 1.931 -10.188 1.00 78.56 104 ILE A CA 1
ATOM 846 C C . ILE A 1 104 ? 19.973 1.814 -10.712 1.00 78.56 104 ILE A C 1
ATOM 848 O O . ILE A 1 104 ? 20.525 0.707 -10.729 1.00 78.56 104 ILE A O 1
ATOM 852 N N . PRO A 1 105 ? 20.627 2.925 -11.098 1.00 69.94 105 PRO A N 1
ATOM 853 C CA . PRO A 1 105 ? 22.020 2.872 -11.507 1.00 69.94 105 PRO A CA 1
ATOM 854 C C . PRO A 1 105 ? 22.889 2.385 -10.338 1.00 69.94 105 PRO A C 1
ATOM 856 O O . PRO A 1 105 ? 22.563 2.640 -9.173 1.00 69.94 105 PRO A O 1
ATOM 859 N N . PRO A 1 106 ? 24.016 1.704 -10.600 1.00 63.84 106 PRO A N 1
ATOM 860 C CA . PRO A 1 106 ? 24.955 1.369 -9.544 1.00 63.84 106 PRO A CA 1
ATOM 861 C C . PRO A 1 106 ? 25.413 2.658 -8.851 1.00 63.84 106 PRO A C 1
ATOM 863 O O . PRO A 1 106 ? 26.165 3.446 -9.422 1.00 63.84 106 PRO A O 1
ATOM 866 N N . MET A 1 107 ? 24.944 2.889 -7.619 1.00 57.38 107 MET A N 1
ATOM 867 C CA . MET A 1 107 ? 25.516 3.924 -6.765 1.00 57.38 107 MET A CA 1
ATOM 868 C C . MET A 1 107 ? 27.008 3.634 -6.618 1.00 57.38 107 MET A C 1
ATOM 870 O O . MET A 1 107 ? 27.415 2.537 -6.231 1.00 57.38 107 MET A O 1
ATOM 874 N N . ARG A 1 108 ? 27.834 4.621 -6.956 1.00 47.62 108 ARG A N 1
ATOM 875 C CA . ARG A 1 108 ? 29.260 4.608 -6.653 1.00 47.62 108 ARG A CA 1
ATOM 876 C C . ARG A 1 108 ? 29.359 4.761 -5.132 1.00 47.62 108 ARG A C 1
ATOM 878 O O . ARG A 1 108 ? 29.134 5.873 -4.686 1.00 47.62 108 ARG A O 1
ATOM 885 N N . VAL A 1 109 ? 29.558 3.675 -4.372 1.00 46.31 109 VAL A N 1
ATOM 886 C CA . VAL A 1 109 ? 30.458 3.531 -3.194 1.00 46.31 109 VAL A CA 1
ATOM 887 C C . VAL A 1 109 ? 30.308 2.133 -2.545 1.00 46.31 109 VAL A C 1
ATOM 889 O O . VAL A 1 109 ? 29.225 1.685 -2.188 1.00 46.31 109 VAL A O 1
ATOM 892 N N . GLU A 1 110 ? 31.466 1.485 -2.414 1.00 42.59 110 GLU A N 1
ATOM 893 C CA . GLU A 1 110 ? 31.979 0.517 -1.427 1.00 42.59 110 GLU A CA 1
ATOM 894 C C . GLU A 1 110 ? 31.080 0.092 -0.239 1.00 42.59 110 GLU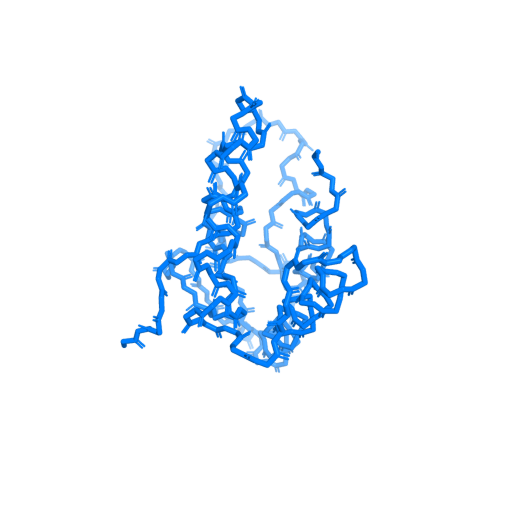 A C 1
ATOM 896 O O . GLU A 1 110 ? 31.176 0.635 0.854 1.00 42.59 110 GLU A O 1
ATOM 901 N N . SER A 1 111 ? 30.269 -0.957 -0.383 1.00 41.56 111 SER A N 1
ATOM 902 C CA . SER A 1 111 ? 30.089 -1.988 0.664 1.00 41.56 111 SER A CA 1
ATOM 903 C C . SER A 1 111 ? 29.187 -3.116 0.154 1.00 41.56 111 SER A C 1
ATOM 905 O O . SER A 1 111 ? 28.165 -2.892 -0.488 1.00 41.56 111 SER A O 1
ATOM 907 N N . GLY A 1 112 ? 29.587 -4.367 0.404 1.00 43.72 112 GLY A N 1
ATOM 908 C CA . GLY A 1 112 ? 28.953 -5.582 -0.134 1.00 43.72 112 GLY A CA 1
ATOM 909 C C . GLY A 1 112 ? 27.553 -5.914 0.403 1.00 43.72 112 GLY A C 1
ATOM 910 O O . GLY A 1 112 ? 27.055 -7.006 0.148 1.00 43.72 112 GLY A O 1
ATOM 911 N N . THR A 1 113 ? 26.913 -5.008 1.140 1.00 43.69 113 THR A N 1
ATOM 912 C CA . THR A 1 113 ? 25.584 -5.179 1.752 1.00 43.69 113 THR A CA 1
ATOM 913 C C . THR A 1 113 ? 24.423 -4.827 0.814 1.00 43.69 113 THR A C 1
ATOM 915 O O . THR A 1 113 ? 23.276 -5.147 1.110 1.00 43.69 113 THR A O 1
ATOM 918 N N . ASP A 1 114 ? 24.705 -4.212 -0.335 1.00 51.69 114 ASP A N 1
ATOM 919 C CA . ASP A 1 114 ? 23.700 -3.484 -1.120 1.00 51.69 114 ASP A CA 1
ATOM 920 C C . ASP A 1 114 ? 23.047 -4.303 -2.259 1.00 51.69 114 ASP A C 1
ATOM 922 O O . ASP A 1 114 ? 22.085 -3.872 -2.888 1.00 51.69 114 ASP A O 1
ATOM 926 N N . LEU A 1 115 ? 23.529 -5.519 -2.546 1.00 48.25 115 LEU A N 1
ATOM 927 C CA . LEU A 1 115 ? 22.988 -6.357 -3.634 1.00 48.25 115 LEU A CA 1
ATOM 928 C C . LEU A 1 115 ? 21.734 -7.160 -3.249 1.00 48.25 115 LEU A C 1
ATOM 930 O O . LEU A 1 115 ? 21.030 -7.638 -4.144 1.00 48.25 115 LEU A O 1
ATOM 934 N N . VAL A 1 116 ? 21.460 -7.306 -1.947 1.00 49.81 116 VAL A N 1
ATOM 935 C CA . VAL A 1 116 ? 20.348 -8.111 -1.402 1.00 49.81 116 VAL A CA 1
ATOM 936 C C . VAL A 1 116 ? 19.091 -7.261 -1.163 1.00 49.81 116 VAL A C 1
ATOM 938 O O . VAL A 1 116 ? 17.976 -7.760 -1.292 1.00 49.81 116 VAL A O 1
ATOM 941 N N . THR A 1 117 ? 19.252 -5.969 -0.868 1.00 59.09 117 THR A N 1
ATOM 942 C CA . THR A 1 117 ? 18.170 -5.046 -0.474 1.00 59.09 117 THR A CA 1
ATOM 943 C C . THR A 1 117 ? 17.604 -4.212 -1.624 1.00 59.09 117 THR A C 1
ATOM 945 O O . THR A 1 117 ? 16.546 -3.601 -1.473 1.00 59.09 117 THR A O 1
ATOM 948 N N . ARG A 1 118 ? 18.282 -4.170 -2.778 1.00 71.06 118 ARG A N 1
ATOM 949 C CA . ARG A 1 118 ? 17.836 -3.389 -3.940 1.00 71.06 118 ARG A CA 1
ATOM 950 C C . ARG A 1 118 ? 16.597 -4.004 -4.598 1.00 71.06 118 ARG A C 1
ATOM 952 O O . ARG A 1 118 ? 16.602 -5.211 -4.847 1.00 71.06 118 ARG A O 1
ATOM 959 N N . PRO A 1 119 ? 15.579 -3.198 -4.950 1.00 71.62 119 PRO A N 1
ATOM 960 C CA . PRO A 1 119 ? 14.462 -3.645 -5.772 1.00 71.62 119 PRO A CA 1
ATOM 961 C C . PRO A 1 119 ? 14.922 -4.148 -7.142 1.00 71.62 119 PRO A C 1
ATOM 963 O O . PRO A 1 119 ? 15.515 -3.408 -7.932 1.00 71.62 119 PRO A O 1
ATOM 966 N N . LYS A 1 120 ? 14.621 -5.414 -7.411 1.00 81.31 120 LYS A N 1
ATOM 967 C CA . LYS A 1 120 ? 14.817 -6.124 -8.675 1.00 81.31 120 LYS A CA 1
ATOM 968 C C . LYS A 1 120 ? 13.508 -6.814 -9.044 1.00 81.31 120 LYS A C 1
ATOM 970 O O . LYS A 1 120 ? 12.642 -7.014 -8.189 1.00 81.31 120 LYS A O 1
ATOM 975 N N . LEU A 1 121 ? 13.377 -7.248 -10.294 1.00 75.44 121 LEU A N 1
ATOM 976 C CA . LEU A 1 121 ? 12.197 -8.010 -10.713 1.00 75.44 121 LEU A CA 1
ATOM 977 C C . LEU A 1 121 ? 11.991 -9.267 -9.846 1.00 75.44 121 LEU A C 1
ATOM 979 O O . LEU A 1 121 ? 10.881 -9.534 -9.390 1.00 75.44 121 LEU A O 1
ATOM 983 N N . GLY A 1 122 ? 13.066 -10.015 -9.583 1.00 74.31 122 GLY A N 1
ATOM 984 C CA . GLY A 1 122 ? 13.004 -11.299 -8.884 1.00 74.31 122 GLY A CA 1
ATOM 985 C C . GLY A 1 122 ? 12.721 -11.228 -7.379 1.00 74.31 122 GLY A C 1
ATOM 986 O O . GLY A 1 122 ? 12.345 -12.243 -6.800 1.00 74.31 122 GLY A O 1
ATOM 987 N N . ASN A 1 123 ? 12.878 -10.067 -6.727 1.00 76.56 123 ASN A N 1
ATOM 988 C CA . ASN A 1 123 ? 12.738 -9.943 -5.267 1.00 76.56 123 ASN A CA 1
ATOM 989 C C . ASN A 1 123 ? 11.607 -9.008 -4.808 1.00 76.56 123 ASN A C 1
ATOM 991 O O . ASN A 1 123 ? 11.456 -8.808 -3.603 1.00 76.56 123 ASN A O 1
ATOM 995 N N . GLY A 1 124 ? 10.785 -8.479 -5.724 1.00 69.88 124 GLY A N 1
ATOM 996 C CA . GLY A 1 124 ? 9.703 -7.544 -5.389 1.00 69.88 124 GLY A CA 1
ATOM 997 C C . GLY A 1 124 ? 8.728 -8.078 -4.330 1.00 69.88 124 GLY A C 1
ATOM 998 O O . GLY A 1 124 ? 8.384 -7.357 -3.396 1.00 69.88 124 GLY A O 1
ATOM 999 N N . ILE A 1 125 ? 8.347 -9.359 -4.413 1.00 71.06 125 ILE A N 1
ATOM 1000 C CA . ILE A 1 125 ? 7.475 -10.013 -3.416 1.00 71.06 125 ILE A CA 1
ATOM 1001 C C . ILE A 1 125 ? 8.169 -10.116 -2.054 1.00 71.06 125 ILE A C 1
ATOM 1003 O O . ILE A 1 125 ? 7.577 -9.778 -1.030 1.00 71.06 125 ILE A O 1
ATOM 1007 N N . LEU A 1 126 ? 9.429 -10.561 -2.036 1.00 69.56 126 LEU A N 1
ATOM 1008 C CA . LEU A 1 126 ? 10.188 -10.758 -0.800 1.00 69.56 126 LEU A CA 1
ATOM 1009 C C . LEU A 1 126 ? 10.408 -9.430 -0.065 1.00 69.56 126 LEU A C 1
ATOM 1011 O O . LEU A 1 126 ? 10.278 -9.370 1.157 1.00 69.56 126 LEU A O 1
ATOM 1015 N N . LEU A 1 127 ? 10.695 -8.361 -0.813 1.00 67.94 127 LEU A N 1
ATOM 1016 C CA . LEU A 1 127 ? 10.865 -7.024 -0.254 1.00 67.94 127 LEU A CA 1
ATOM 1017 C C . LEU A 1 127 ? 9.578 -6.525 0.399 1.00 67.94 127 LEU A C 1
ATOM 1019 O O . LEU A 1 127 ? 9.633 -6.048 1.528 1.00 67.94 127 LEU A O 1
ATOM 1023 N N . VAL A 1 128 ? 8.416 -6.673 -0.242 1.00 69.12 128 VAL A N 1
ATOM 1024 C CA . VAL A 1 128 ? 7.154 -6.247 0.384 1.00 69.12 128 VAL A CA 1
ATOM 1025 C C . VAL A 1 128 ? 6.801 -7.089 1.598 1.00 69.12 128 VAL A C 1
ATOM 1027 O O . VAL A 1 128 ? 6.418 -6.522 2.618 1.00 69.12 128 VAL A O 1
ATOM 1030 N N . TYR A 1 129 ? 6.967 -8.410 1.523 1.00 67.12 129 TYR A N 1
ATOM 1031 C CA . TYR A 1 129 ? 6.727 -9.292 2.664 1.00 67.12 129 TYR A CA 1
ATOM 1032 C C . TYR A 1 129 ? 7.560 -8.867 3.881 1.00 67.12 129 TYR A C 1
ATOM 1034 O O . TYR A 1 129 ? 7.031 -8.724 4.981 1.00 67.12 129 TYR A O 1
ATOM 1042 N N . TRP A 1 130 ? 8.847 -8.565 3.671 1.00 60.50 130 TRP A N 1
ATOM 1043 C CA . TRP A 1 130 ? 9.714 -8.026 4.718 1.00 60.50 130 TRP A CA 1
ATOM 1044 C C . TRP A 1 130 ? 9.200 -6.689 5.270 1.00 60.50 130 TRP A C 1
ATOM 1046 O O . TRP A 1 130 ? 9.141 -6.509 6.483 1.00 60.50 130 TRP A O 1
ATOM 1056 N N . ARG A 1 131 ? 8.790 -5.758 4.395 1.00 70.69 131 ARG A N 1
ATOM 1057 C CA . ARG A 1 131 ? 8.279 -4.431 4.791 1.00 70.69 131 ARG A CA 1
ATOM 1058 C C . ARG A 1 131 ? 6.936 -4.470 5.526 1.00 70.69 131 ARG A C 1
ATOM 1060 O O . ARG A 1 131 ? 6.643 -3.526 6.254 1.00 70.69 131 ARG A O 1
ATOM 1067 N N . LEU A 1 132 ? 6.135 -5.514 5.318 1.00 64.31 132 LEU A N 1
ATOM 1068 C CA . LEU A 1 132 ? 4.847 -5.712 5.984 1.00 64.31 132 LEU A CA 1
ATOM 1069 C C . LEU A 1 132 ? 4.979 -6.341 7.378 1.00 64.31 132 LEU A C 1
ATOM 1071 O O . LEU A 1 132 ? 4.129 -6.082 8.222 1.00 64.31 132 LEU A O 1
ATOM 1075 N N . LEU A 1 133 ? 5.995 -7.180 7.613 1.00 59.72 133 LEU A N 1
ATOM 1076 C CA . LEU A 1 133 ? 6.013 -8.095 8.767 1.00 59.72 133 LEU A CA 1
ATOM 1077 C C . LEU A 1 133 ? 7.180 -7.918 9.732 1.00 59.72 133 LEU A C 1
ATOM 1079 O O . LEU A 1 133 ? 7.106 -8.394 10.862 1.00 59.72 133 LEU A O 1
ATOM 1083 N N . VAL A 1 134 ? 8.267 -7.283 9.308 1.00 50.06 134 VAL A N 1
ATOM 1084 C CA . VAL A 1 134 ? 9.423 -7.061 10.172 1.00 50.06 134 VAL A CA 1
ATOM 1085 C C . VAL A 1 134 ? 9.468 -5.579 10.471 1.00 50.06 134 VAL A C 1
ATOM 1087 O O . VAL A 1 134 ? 9.918 -4.853 9.595 1.00 50.06 134 VAL A O 1
ATOM 1090 N N . HIS A 1 135 ? 8.975 -5.169 11.650 1.00 48.22 135 HIS A N 1
ATOM 1091 C CA . HIS A 1 135 ? 9.393 -4.029 12.493 1.00 48.22 135 HIS A CA 1
ATOM 1092 C C . HIS A 1 135 ? 8.634 -4.055 13.824 1.00 48.22 135 HIS A C 1
ATOM 1094 O O . HIS A 1 135 ? 7.386 -4.068 13.789 1.00 48.22 135 HIS A O 1
#

Secondary structure (DSSP, 8-state):
--S---BHHHHHHHHHHT-HHHHHHHHHHHHHHH-TT--SSSHHHHHHHHHHHHHHHHHHHHHHHHTTEE-S---GGGBBTT--B---SS-EE-SS--TT--SS---S---TTTTTTS--GGGHHHHHHHHHH--